Protein AF-A0AAJ0N4B8-F1 (afdb_monomer_lite)

Structure (mmCIF, N/CA/C/O backbone):
data_AF-A0AAJ0N4B8-F1
#
_entry.id   AF-A0AAJ0N4B8-F1
#
loop_
_atom_site.group_PDB
_atom_site.id
_atom_site.type_symbol
_atom_site.label_atom_id
_atom_site.label_alt_id
_atom_site.label_comp_id
_atom_site.label_asym_id
_atom_site.label_entity_id
_atom_site.label_seq_id
_atom_site.pdbx_PDB_ins_code
_atom_site.Cartn_x
_atom_site.Cartn_y
_atom_site.Cartn_z
_atom_site.occupancy
_atom_site.B_iso_or_equiv
_atom_site.auth_seq_id
_atom_site.auth_comp_id
_atom_site.auth_asym_id
_atom_site.auth_atom_id
_atom_site.pdbx_PDB_model_num
ATOM 1 N N . LEU A 1 1 ? -33.806 -3.139 33.073 1.00 56.41 1 LEU A N 1
ATOM 2 C CA . LEU A 1 1 ? -33.496 -3.008 31.633 1.00 56.41 1 LEU A CA 1
ATOM 3 C C . LEU A 1 1 ? -32.362 -3.975 31.326 1.00 56.41 1 LEU A C 1
ATOM 5 O O . LEU A 1 1 ? -31.344 -3.885 31.997 1.00 56.41 1 LEU A O 1
ATOM 9 N N . VAL A 1 2 ? -32.537 -4.901 30.385 1.00 60.00 2 VAL A N 1
ATOM 10 C CA . VAL A 1 2 ? -31.419 -5.694 29.848 1.00 60.00 2 VAL A CA 1
ATOM 11 C C . VAL A 1 2 ? -30.807 -4.872 28.721 1.00 60.00 2 VAL A C 1
ATOM 13 O O . VAL A 1 2 ? -31.532 -4.406 27.845 1.00 60.00 2 VAL A O 1
ATOM 16 N N . THR A 1 3 ? -29.503 -4.634 28.775 1.00 76.81 3 THR A N 1
ATOM 17 C CA . THR A 1 3 ? -28.755 -3.928 27.729 1.00 76.81 3 THR A CA 1
ATOM 18 C C . THR A 1 3 ? -27.715 -4.882 27.147 1.00 76.81 3 THR A C 1
ATOM 20 O O . THR A 1 3 ? -27.253 -5.792 27.829 1.00 76.81 3 THR A O 1
ATOM 23 N N . ILE A 1 4 ? -27.391 -4.695 25.868 1.00 81.94 4 ILE A N 1
ATOM 24 C CA . ILE A 1 4 ? -26.406 -5.497 25.124 1.00 81.94 4 ILE A CA 1
ATOM 25 C C . ILE A 1 4 ? -24.953 -5.100 25.425 1.00 81.94 4 ILE A C 1
ATOM 27 O O . ILE A 1 4 ? -24.029 -5.738 24.930 1.00 81.94 4 ILE A O 1
ATOM 31 N N . LEU A 1 5 ? -24.741 -4.027 26.194 1.00 82.00 5 LEU A N 1
ATOM 32 C CA . LEU A 1 5 ? -23.417 -3.478 26.479 1.00 82.00 5 LEU A CA 1
ATOM 33 C C . LEU A 1 5 ? -22.875 -4.021 27.811 1.00 82.00 5 LEU A C 1
ATOM 35 O O . LEU A 1 5 ? -23.649 -4.192 28.758 1.00 82.00 5 LEU A O 1
ATOM 39 N N . PRO A 1 6 ? -21.558 -4.271 27.914 1.00 80.94 6 PRO A N 1
ATOM 40 C CA . PRO A 1 6 ? -20.952 -4.818 29.123 1.00 80.94 6 PRO A CA 1
ATOM 41 C C . PRO A 1 6 ? -21.057 -3.834 30.297 1.00 80.94 6 PRO A C 1
ATOM 43 O O . PRO A 1 6 ? -20.863 -2.629 30.128 1.00 80.94 6 PRO A O 1
ATOM 46 N N . HIS A 1 7 ? -21.365 -4.370 31.482 1.00 79.19 7 HIS A N 1
ATOM 47 C CA . HIS A 1 7 ? -21.446 -3.640 32.760 1.00 79.19 7 HIS A CA 1
ATOM 48 C C . HIS A 1 7 ? -20.503 -4.222 33.830 1.00 79.19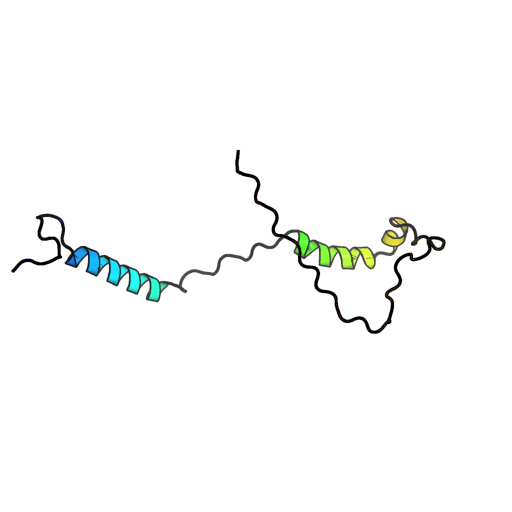 7 HIS A C 1
ATOM 50 O O . HIS A 1 7 ? -20.580 -3.844 34.998 1.00 79.19 7 HIS A O 1
ATOM 56 N N . GLU A 1 8 ? -19.639 -5.169 33.456 1.00 83.31 8 GLU A N 1
ATOM 57 C CA . GLU A 1 8 ? -18.676 -5.788 34.365 1.00 83.31 8 GLU A CA 1
ATOM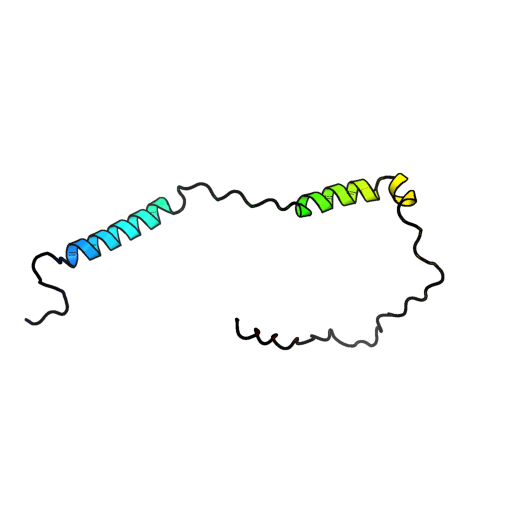 58 C C . GLU A 1 8 ? -17.675 -4.745 34.880 1.00 83.31 8 GLU A C 1
ATOM 60 O O . GLU A 1 8 ? -17.150 -3.925 34.120 1.00 83.31 8 GLU A O 1
ATOM 65 N N . ALA A 1 9 ? -17.398 -4.770 36.185 1.00 77.62 9 ALA A N 1
ATOM 66 C CA . ALA A 1 9 ? -16.424 -3.872 36.788 1.00 77.62 9 ALA A CA 1
ATOM 67 C C . ALA A 1 9 ? -15.042 -4.095 36.146 1.00 77.62 9 ALA A C 1
ATOM 69 O O . ALA A 1 9 ? -14.491 -5.190 36.210 1.00 77.62 9 ALA A O 1
ATOM 70 N N . GLY A 1 10 ? -14.495 -3.050 35.519 1.00 79.88 10 GLY A N 1
ATOM 71 C CA . GLY A 1 10 ? -13.215 -3.094 34.800 1.00 79.88 10 GLY A CA 1
ATOM 72 C C . GLY A 1 10 ? -13.331 -3.049 33.272 1.00 79.88 10 GLY A C 1
ATOM 73 O O . GLY A 1 10 ? -12.358 -2.682 32.617 1.00 79.88 10 GLY A O 1
ATOM 74 N N . VAL A 1 11 ? -14.510 -3.314 32.693 1.00 79.69 11 VAL A N 1
ATOM 75 C CA . VAL A 1 11 ? -14.748 -3.221 31.241 1.00 79.69 11 VAL A CA 1
ATOM 76 C C . VAL A 1 11 ? -15.758 -2.112 30.954 1.00 79.69 11 VAL A C 1
ATOM 78 O O . VAL A 1 11 ? -16.966 -2.293 31.070 1.00 79.69 11 VAL A O 1
ATOM 81 N N . SER A 1 12 ? -15.260 -0.940 30.550 1.00 88.38 12 SER A N 1
ATOM 82 C CA . SER A 1 12 ? -16.104 0.170 30.093 1.00 88.38 12 SER A CA 1
ATOM 83 C C . SER A 1 12 ? -16.125 0.234 28.569 1.00 88.38 12 SER A C 1
ATOM 85 O O . SER A 1 12 ? -15.119 0.540 27.924 1.00 88.38 12 SER A O 1
ATOM 87 N N . TRP A 1 13 ? -17.291 -0.020 27.975 1.00 90.06 13 TRP A N 1
ATOM 88 C CA . TRP A 1 13 ? -17.485 0.135 26.531 1.00 90.06 13 TRP A CA 1
ATOM 89 C C . TRP A 1 13 ? -17.311 1.594 26.082 1.00 90.06 13 TRP A C 1
ATOM 91 O O . TRP A 1 13 ? -1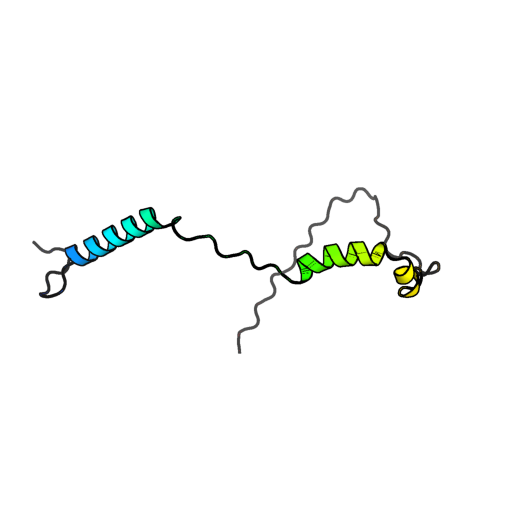6.889 1.843 24.955 1.00 90.06 13 TRP A O 1
ATOM 101 N N . GLN A 1 14 ? -17.597 2.561 26.963 1.00 91.94 14 GLN A N 1
ATOM 102 C CA . GLN A 1 14 ? -17.484 3.990 26.664 1.00 91.94 14 GLN A CA 1
ATOM 103 C C . GLN A 1 14 ? -16.026 4.395 26.460 1.00 91.94 14 GLN A C 1
ATOM 105 O O . GLN A 1 14 ? -15.724 5.123 25.517 1.00 91.94 14 GLN A O 1
ATOM 110 N N . SER A 1 15 ? -15.116 3.905 27.310 1.00 92.25 15 SER A N 1
ATOM 111 C CA . SER A 1 15 ? -13.688 4.197 27.162 1.00 92.25 15 SER A CA 1
ATOM 112 C C . SER A 1 15 ? -13.093 3.512 25.932 1.00 92.25 15 SER A C 1
ATOM 114 O O . SER A 1 15 ? -12.307 4.133 25.221 1.00 92.25 15 SER A O 1
ATOM 116 N N . HIS A 1 16 ? -13.516 2.282 25.621 1.00 92.44 16 HIS A N 1
ATOM 117 C CA . HIS A 1 16 ? -13.084 1.575 24.411 1.00 92.44 16 HIS A CA 1
ATOM 118 C C . HIS A 1 16 ? -13.565 2.276 23.138 1.00 92.44 16 HIS A C 1
ATOM 120 O O . HIS A 1 16 ? -12.762 2.548 22.246 1.00 92.44 16 HIS A O 1
ATOM 126 N N . LEU A 1 17 ? -14.855 2.622 23.063 1.00 94.62 17 LEU A N 1
ATOM 127 C CA . LEU A 1 17 ? -15.406 3.354 21.923 1.00 94.62 17 LEU A CA 1
ATOM 128 C C . LEU A 1 17 ? -14.765 4.739 21.797 1.00 94.62 17 LEU A C 1
ATOM 130 O O . LEU A 1 17 ? -14.402 5.144 20.697 1.00 94.62 17 LEU A O 1
ATOM 134 N N . GLY A 1 18 ? -14.581 5.447 22.913 1.00 97.19 18 GLY A N 1
ATOM 135 C CA . GLY A 1 18 ? -13.898 6.738 22.940 1.00 97.19 18 GLY A CA 1
ATOM 136 C C . GLY A 1 18 ? -12.469 6.644 22.406 1.00 97.19 18 GLY A C 1
ATOM 137 O O . GLY A 1 18 ? -12.078 7.451 21.565 1.00 97.19 18 GLY A O 1
ATOM 138 N N . GLY A 1 19 ? -11.719 5.619 22.818 1.00 97.81 19 GLY A N 1
ATOM 139 C CA . GLY A 1 19 ? -10.387 5.329 22.288 1.00 97.81 19 GLY A CA 1
ATOM 140 C C . GLY A 1 19 ? -10.401 5.031 20.788 1.00 97.81 19 GLY A C 1
ATOM 141 O O . GLY A 1 19 ? -9.585 5.580 20.050 1.00 97.81 19 GLY A O 1
ATOM 142 N N . ALA A 1 20 ? -11.363 4.235 20.314 1.00 97.94 20 ALA A N 1
ATOM 143 C CA . ALA A 1 20 ? -11.515 3.931 18.892 1.00 97.94 20 ALA A CA 1
ATOM 144 C C . ALA A 1 20 ? -11.826 5.187 18.057 1.00 97.94 20 ALA A C 1
ATOM 146 O O . ALA A 1 20 ? -11.211 5.403 17.013 1.00 97.94 20 ALA A O 1
ATOM 147 N N . VAL A 1 21 ? -12.730 6.050 18.531 1.00 98.69 21 VAL A N 1
ATOM 148 C CA . VAL A 1 21 ? -13.071 7.319 17.866 1.00 98.69 21 VAL A CA 1
ATOM 149 C C . VAL A 1 21 ? -11.880 8.274 17.864 1.00 98.69 21 VAL A C 1
ATOM 151 O O . VAL A 1 21 ? -11.565 8.851 16.825 1.00 98.69 21 VAL A O 1
ATOM 154 N N . ALA A 1 22 ? -11.178 8.416 18.990 1.00 98.56 22 ALA A N 1
ATOM 155 C CA . ALA A 1 22 ? -9.978 9.243 19.070 1.00 98.56 22 ALA A CA 1
ATOM 156 C C . ALA A 1 22 ? -8.878 8.742 18.117 1.00 98.56 22 ALA A C 1
ATOM 158 O O . ALA A 1 22 ? -8.269 9.545 17.412 1.00 98.56 22 ALA A O 1
ATOM 159 N N . GLY A 1 23 ? -8.674 7.423 18.035 1.00 98.44 23 GLY A N 1
ATOM 160 C CA . GLY A 1 23 ? -7.749 6.796 17.090 1.00 98.44 23 GLY A CA 1
ATOM 161 C C . GLY A 1 23 ? -8.132 7.049 15.631 1.00 98.44 23 GLY A C 1
ATOM 162 O O . GLY A 1 23 ? -7.274 7.406 14.826 1.00 98.44 23 GLY A O 1
ATOM 163 N N . LEU A 1 24 ? -9.422 6.952 15.292 1.00 98.69 24 LEU A N 1
ATOM 164 C CA . LEU A 1 24 ? -9.920 7.270 13.951 1.00 98.69 24 LEU A CA 1
ATOM 165 C C . LEU A 1 24 ? -9.689 8.745 13.596 1.00 98.69 24 LEU A C 1
ATOM 167 O O . LEU A 1 24 ? -9.220 9.048 12.499 1.00 98.69 24 LEU A O 1
ATOM 171 N N . ILE A 1 25 ? -9.978 9.664 14.522 1.00 98.69 25 ILE A N 1
ATOM 172 C CA . ILE A 1 25 ? -9.720 11.098 14.336 1.00 98.69 25 ILE A CA 1
ATOM 173 C C . ILE A 1 25 ? -8.224 11.338 14.122 1.00 98.69 25 ILE A C 1
ATOM 175 O O . ILE A 1 25 ? -7.849 12.020 13.170 1.00 98.69 25 ILE A O 1
ATOM 179 N N . ALA A 1 26 ? -7.363 10.750 14.955 1.00 97.94 26 ALA A N 1
ATOM 180 C CA . ALA A 1 26 ? -5.917 10.863 14.808 1.00 97.94 26 ALA A CA 1
ATOM 181 C C . ALA A 1 26 ? -5.445 10.339 13.442 1.00 97.94 26 ALA A C 1
ATOM 183 O O . ALA A 1 26 ? -4.698 11.033 12.756 1.00 97.94 26 ALA A O 1
ATOM 184 N N . ALA A 1 27 ? -5.940 9.181 12.997 1.00 96.50 27 ALA A N 1
ATOM 185 C CA . ALA A 1 27 ? -5.625 8.633 11.680 1.00 96.50 27 ALA A CA 1
ATOM 186 C C . ALA A 1 27 ? -6.025 9.596 10.549 1.00 96.50 27 ALA A C 1
ATOM 188 O O . ALA A 1 27 ? -5.229 9.858 9.651 1.00 96.50 27 ALA A O 1
ATOM 189 N N . LEU A 1 28 ? -7.220 10.190 10.604 1.00 97.56 28 LEU A N 1
ATOM 190 C CA . LEU A 1 28 ? -7.679 11.148 9.591 1.00 97.56 28 LEU A CA 1
ATOM 191 C C . LEU A 1 28 ? -6.894 12.466 9.605 1.00 97.56 28 LEU A C 1
ATOM 193 O O . LEU A 1 28 ? -6.654 13.038 8.540 1.00 97.56 28 LEU A O 1
ATOM 197 N N . LEU A 1 29 ? -6.482 12.944 10.780 1.00 97.25 29 LEU A N 1
ATOM 198 C CA . LEU A 1 29 ? -5.677 14.160 10.918 1.00 97.25 29 LEU A CA 1
ATOM 199 C C . LEU A 1 29 ? -4.215 13.950 10.499 1.00 97.25 29 LEU A C 1
ATOM 201 O O . LEU A 1 29 ? -3.576 14.890 10.026 1.00 97.25 29 LEU A O 1
ATOM 205 N N . LEU A 1 30 ? -3.680 12.739 10.673 1.00 95.56 30 LEU A N 1
ATOM 206 C CA . LEU A 1 30 ? -2.258 12.437 10.484 1.00 95.56 30 LEU A CA 1
ATOM 207 C C . LEU A 1 30 ? -1.943 11.629 9.214 1.00 95.56 30 LEU A C 1
ATOM 209 O O . LEU A 1 30 ? -0.775 11.525 8.863 1.00 95.56 30 LEU A O 1
ATOM 213 N N . ARG A 1 31 ? -2.937 11.131 8.464 1.00 92.75 31 ARG A N 1
ATOM 214 C CA . ARG A 1 31 ? -2.745 10.252 7.281 1.00 92.75 31 ARG A CA 1
ATOM 215 C C . ARG A 1 31 ? -1.808 10.758 6.172 1.00 92.75 31 ARG A C 1
ATOM 217 O O . ARG A 1 31 ? -1.435 9.975 5.311 1.00 92.75 31 ARG A O 1
ATOM 224 N N . LEU A 1 32 ? -1.487 12.051 6.135 1.00 91.31 32 LEU A N 1
ATOM 225 C CA . LEU A 1 32 ? -0.608 12.669 5.127 1.00 91.31 32 LEU A CA 1
ATOM 226 C C . LEU A 1 32 ? 0.564 13.433 5.760 1.00 91.31 32 LEU A C 1
ATOM 228 O O . LEU A 1 32 ? 1.206 14.243 5.095 1.00 91.31 32 LEU A O 1
ATOM 232 N N . ARG A 1 33 ? 0.797 13.248 7.064 1.00 93.12 33 ARG A N 1
ATOM 233 C CA . ARG A 1 33 ? 1.896 13.906 7.784 1.00 93.12 33 ARG A CA 1
ATOM 234 C C . ARG A 1 33 ? 3.233 13.215 7.550 1.00 93.12 33 ARG A C 1
ATOM 236 O O . ARG A 1 33 ? 4.254 13.893 7.604 1.00 93.12 33 ARG A O 1
ATOM 243 N N . ASP A 1 34 ? 3.211 11.921 7.248 1.00 88.12 34 ASP A N 1
ATOM 244 C CA . ASP A 1 34 ? 4.423 11.170 6.950 1.00 88.12 34 ASP A CA 1
ATOM 245 C C . ASP A 1 34 ? 4.840 11.355 5.483 1.00 88.12 34 ASP A C 1
ATOM 247 O O . ASP A 1 34 ? 3.985 11.356 4.587 1.00 88.12 34 ASP A O 1
ATOM 251 N N . PRO A 1 35 ? 6.149 11.511 5.206 1.00 87.94 35 PRO A N 1
ATOM 252 C CA . PRO A 1 35 ? 6.651 11.512 3.842 1.00 87.94 35 PRO A CA 1
ATOM 253 C C . PRO A 1 35 ? 6.356 10.167 3.173 1.00 87.94 35 PRO A C 1
ATOM 255 O O . PRO A 1 35 ? 6.430 9.105 3.795 1.00 87.94 35 PRO A O 1
ATOM 258 N N . GLN A 1 36 ? 6.034 10.218 1.880 1.00 86.19 36 GLN A N 1
ATOM 259 C CA . GLN A 1 36 ? 5.860 9.012 1.076 1.00 86.19 36 GLN A CA 1
ATOM 260 C C . GLN A 1 36 ? 7.127 8.157 1.142 1.00 86.19 36 GLN A C 1
ATOM 262 O O . GLN A 1 36 ? 8.242 8.683 1.119 1.00 86.19 36 GLN A O 1
ATOM 267 N N . GLN A 1 37 ? 6.946 6.837 1.213 1.00 86.25 37 GLN A N 1
ATOM 268 C CA . GLN A 1 37 ? 8.062 5.905 1.077 1.00 86.25 37 GLN A CA 1
ATOM 269 C C . GLN A 1 37 ? 8.784 6.192 -0.245 1.00 86.25 37 GLN A C 1
ATOM 271 O O . GLN A 1 37 ? 8.137 6.451 -1.266 1.00 86.25 37 GLN A O 1
ATOM 276 N N . ALA A 1 38 ? 10.118 6.166 -0.226 1.00 87.19 38 ALA A N 1
ATOM 277 C CA . ALA A 1 38 ? 10.892 6.282 -1.453 1.00 87.19 38 ALA A CA 1
ATOM 278 C C . ALA A 1 38 ? 10.460 5.162 -2.408 1.00 87.19 38 ALA A C 1
ATOM 280 O O . ALA A 1 38 ? 10.343 4.004 -2.000 1.00 87.19 38 ALA A O 1
ATOM 281 N N . LYS A 1 39 ? 10.190 5.510 -3.669 1.00 85.31 39 LYS A N 1
ATOM 282 C CA . LYS A 1 39 ? 9.903 4.495 -4.682 1.00 85.31 39 LYS A CA 1
ATOM 283 C C . LYS A 1 39 ? 11.143 3.605 -4.817 1.00 85.31 39 LYS A C 1
ATOM 285 O O . LYS A 1 39 ? 12.234 4.159 -4.972 1.00 85.31 39 LYS A O 1
ATOM 290 N N . PRO A 1 40 ? 11.008 2.270 -4.738 1.00 85.50 40 PRO A N 1
ATOM 291 C CA . PRO A 1 40 ? 12.130 1.392 -5.020 1.00 85.50 40 PRO A CA 1
ATOM 292 C C . PRO A 1 40 ? 12.536 1.614 -6.477 1.00 85.50 40 PRO A C 1
ATOM 294 O O . PRO A 1 40 ? 11.724 1.406 -7.374 1.00 85.50 40 PRO A O 1
ATOM 297 N N . ARG A 1 41 ? 13.764 2.091 -6.692 1.00 85.12 41 ARG A N 1
ATOM 298 C CA . ARG A 1 41 ? 14.382 2.128 -8.016 1.00 85.12 41 ARG A CA 1
ATOM 299 C C . ARG A 1 41 ? 14.965 0.749 -8.269 1.00 85.12 41 ARG A C 1
ATOM 301 O O . ARG A 1 41 ? 15.760 0.256 -7.466 1.00 85.12 41 ARG A O 1
ATOM 308 N N . TYR A 1 42 ? 14.495 0.106 -9.323 1.00 84.19 42 TYR A N 1
ATOM 309 C CA . TYR A 1 42 ? 14.939 -1.227 -9.680 1.00 84.19 42 TYR A CA 1
ATOM 310 C C . TYR A 1 42 ? 16.133 -1.152 -10.623 1.00 84.19 42 TYR A C 1
ATOM 312 O O . TYR A 1 42 ? 16.200 -0.249 -11.444 1.00 84.19 42 TYR A O 1
ATOM 320 N N . SER A 1 43 ? 17.046 -2.119 -10.536 1.00 81.25 43 SER A N 1
ATOM 321 C CA . SER A 1 43 ? 18.266 -2.136 -11.354 1.00 81.25 43 SER A CA 1
ATOM 322 C C . SER A 1 43 ? 17.998 -2.129 -12.861 1.00 81.25 43 SER A C 1
ATOM 324 O O . SER A 1 43 ? 18.827 -1.646 -13.613 1.00 81.25 43 SER A O 1
ATOM 326 N N . TRP A 1 44 ? 16.839 -2.624 -13.298 1.00 79.75 44 TRP A N 1
ATOM 327 C CA . TRP A 1 44 ? 16.447 -2.637 -14.709 1.00 79.75 44 TRP A CA 1
ATOM 328 C C . TRP A 1 44 ? 15.928 -1.290 -15.230 1.00 79.75 44 TRP A C 1
ATOM 330 O O . TRP A 1 44 ? 15.836 -1.113 -16.435 1.00 79.75 44 TRP A O 1
ATOM 340 N N . GLU A 1 45 ? 15.573 -0.333 -14.361 1.00 78.56 45 GLU A N 1
ATOM 341 C CA . GLU A 1 45 ? 15.281 1.041 -14.813 1.00 78.56 45 GLU A CA 1
ATOM 342 C C . GLU A 1 45 ? 16.553 1.759 -15.291 1.00 78.56 45 GLU A C 1
ATOM 344 O O . GLU A 1 45 ? 16.466 2.763 -15.992 1.00 78.56 45 GLU A O 1
ATOM 349 N N . ASP A 1 46 ? 17.722 1.233 -14.922 1.00 77.44 46 ASP A N 1
ATOM 350 C CA . ASP A 1 46 ? 19.038 1.758 -15.279 1.00 77.44 46 ASP A CA 1
ATOM 351 C C . ASP A 1 46 ? 19.535 1.086 -16.580 1.00 77.44 46 ASP A C 1
ATOM 353 O O . ASP A 1 46 ? 20.231 1.711 -17.376 1.00 77.44 46 ASP A O 1
ATOM 357 N N . GLU A 1 47 ? 19.080 -0.147 -16.858 1.00 75.00 47 GLU A N 1
ATOM 358 C CA . GLU A 1 47 ? 19.418 -0.913 -18.069 1.00 75.00 47 GLU A CA 1
ATOM 359 C C . GLU A 1 47 ? 18.952 -0.226 -19.367 1.00 75.00 47 GLU A C 1
ATOM 361 O O . GLU A 1 47 ? 19.647 -0.320 -20.372 1.00 75.00 47 GLU A O 1
ATOM 366 N N . ASP A 1 48 ? 17.821 0.493 -19.377 1.00 70.75 48 ASP A N 1
ATOM 367 C CA . ASP A 1 48 ? 17.335 1.203 -20.578 1.00 70.75 48 ASP A CA 1
ATOM 368 C C . ASP A 1 48 ? 18.262 2.370 -20.984 1.00 70.75 48 ASP A C 1
ATOM 370 O O . ASP A 1 48 ? 18.467 2.635 -22.175 1.00 70.75 48 ASP A O 1
ATOM 374 N N . GLU A 1 49 ? 18.835 3.074 -20.000 1.00 68.56 49 GLU A N 1
ATOM 375 C CA . GLU A 1 49 ? 19.812 4.151 -20.221 1.00 68.56 49 GLU A CA 1
ATOM 376 C C . GLU A 1 49 ? 21.158 3.578 -20.694 1.00 68.56 49 GLU A C 1
ATOM 378 O O . GLU A 1 49 ? 21.761 4.111 -21.634 1.00 68.56 49 GLU A O 1
ATOM 383 N N . ASP A 1 50 ? 21.580 2.451 -20.115 1.00 70.56 50 ASP A N 1
ATOM 384 C CA . ASP A 1 50 ? 22.797 1.731 -20.499 1.00 70.56 50 ASP A CA 1
ATOM 385 C C . ASP A 1 50 ? 22.676 1.104 -21.901 1.00 70.56 50 ASP A C 1
ATOM 387 O O . ASP A 1 50 ? 23.587 1.237 -22.720 1.00 70.56 50 ASP A O 1
ATOM 391 N N . ALA A 1 51 ? 21.524 0.525 -22.248 1.00 69.81 51 ALA A N 1
ATOM 392 C CA . ALA A 1 51 ? 21.263 -0.066 -23.562 1.00 69.81 51 ALA A CA 1
ATOM 393 C C . ALA A 1 51 ? 21.288 0.982 -24.686 1.00 69.81 51 ALA A C 1
ATOM 395 O O . ALA A 1 51 ? 21.805 0.729 -25.777 1.00 69.81 51 ALA A O 1
ATOM 396 N N . ALA A 1 52 ? 20.769 2.190 -24.438 1.00 71.12 52 ALA A N 1
ATOM 397 C CA . ALA A 1 52 ? 20.849 3.288 -25.401 1.00 71.12 52 ALA A CA 1
ATOM 398 C C . ALA A 1 52 ? 22.303 3.725 -25.655 1.00 71.12 52 ALA A C 1
ATOM 400 O O . ALA A 1 52 ? 22.672 4.047 -26.791 1.00 71.12 52 ALA A O 1
ATOM 401 N N . TRP A 1 53 ? 23.138 3.712 -24.612 1.00 69.88 53 TRP A N 1
ATOM 402 C CA . TRP A 1 53 ? 24.566 3.999 -24.715 1.00 69.88 53 TRP A CA 1
ATOM 403 C C . TRP A 1 53 ? 25.316 2.884 -25.458 1.00 69.88 53 TRP A C 1
ATOM 405 O O . TRP A 1 53 ? 26.080 3.181 -26.381 1.00 69.88 53 TRP A O 1
ATOM 415 N N . GLU A 1 54 ? 25.033 1.619 -25.145 1.00 70.12 54 GLU A N 1
ATOM 416 C CA . GLU A 1 54 ? 25.614 0.439 -25.797 1.00 70.12 54 GLU A CA 1
ATOM 417 C C . GLU A 1 54 ? 25.282 0.372 -27.293 1.00 70.12 54 GLU A C 1
ATOM 419 O O . GLU A 1 54 ? 26.194 0.229 -28.106 1.00 70.12 54 GLU A O 1
ATOM 424 N N . VAL A 1 55 ? 24.023 0.587 -27.694 1.00 70.62 55 VAL A N 1
ATOM 425 C CA . VAL A 1 55 ? 23.621 0.601 -29.117 1.00 70.62 55 VAL A CA 1
ATOM 426 C C . VAL A 1 55 ? 24.304 1.730 -29.898 1.00 70.62 55 VAL A C 1
ATOM 428 O O . VAL A 1 55 ? 24.591 1.581 -31.088 1.00 70.62 55 VAL A O 1
ATOM 431 N N . SER A 1 56 ? 24.583 2.866 -29.250 1.00 70.50 56 SER A N 1
ATOM 432 C CA . SER A 1 56 ? 25.288 3.992 -29.878 1.00 70.50 56 SER A CA 1
ATOM 433 C C . SER A 1 56 ? 26.798 3.760 -30.031 1.00 70.50 56 SER A C 1
ATOM 435 O O . SER A 1 56 ? 27.450 4.439 -30.832 1.00 70.50 56 SER A O 1
ATOM 437 N N . ASN A 1 57 ? 27.363 2.803 -29.290 1.00 76.31 57 ASN A N 1
ATOM 438 C CA . ASN A 1 57 ? 28.787 2.515 -29.298 1.00 76.31 57 ASN A CA 1
ATOM 439 C C . ASN A 1 57 ? 29.172 1.712 -30.552 1.00 76.31 57 ASN A C 1
ATOM 441 O O . ASN A 1 57 ? 28.706 0.597 -30.774 1.00 76.31 57 ASN A O 1
ATOM 445 N N . ALA A 1 58 ? 30.083 2.250 -31.366 1.00 70.75 58 ALA A N 1
ATOM 446 C CA . ALA A 1 58 ? 30.548 1.595 -32.590 1.00 70.75 58 ALA A CA 1
ATOM 447 C C . ALA A 1 58 ? 31.246 0.243 -32.329 1.00 70.75 58 ALA A C 1
ATOM 449 O O . ALA A 1 58 ? 31.267 -0.612 -33.216 1.00 70.75 58 ALA A O 1
ATOM 450 N N . GLU A 1 59 ? 31.784 0.027 -31.124 1.00 74.06 59 GLU A N 1
ATOM 451 C CA . GLU A 1 59 ? 32.364 -1.261 -30.721 1.00 74.06 59 GLU A CA 1
ATOM 452 C C . GLU A 1 59 ? 31.303 -2.336 -30.446 1.00 74.06 59 GLU A C 1
ATOM 454 O O . GLU A 1 59 ? 31.597 -3.522 -30.576 1.00 74.06 59 GLU A O 1
ATOM 459 N N . HIS A 1 60 ? 30.052 -1.962 -30.155 1.00 71.12 60 HIS A N 1
ATOM 460 C CA . HIS A 1 60 ? 28.963 -2.918 -29.926 1.00 71.12 60 HIS A CA 1
ATOM 461 C C . HIS A 1 60 ? 28.684 -3.774 -31.171 1.00 71.12 60 HIS A C 1
ATOM 463 O O . HIS A 1 60 ? 28.457 -4.978 -31.080 1.00 71.12 60 HIS A O 1
ATOM 469 N N . ALA A 1 61 ? 28.836 -3.187 -32.363 1.00 70.56 61 ALA A N 1
ATOM 470 C CA . ALA 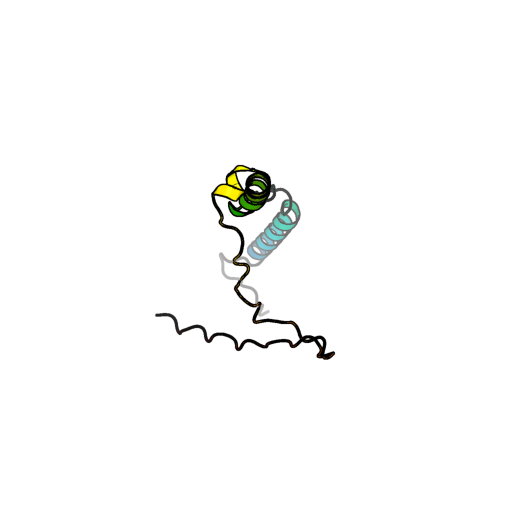A 1 61 ? 28.756 -3.912 -33.631 1.00 70.56 61 ALA A CA 1
ATOM 471 C C . ALA A 1 61 ? 29.889 -4.944 -33.831 1.00 70.56 61 ALA A C 1
ATOM 473 O O . ALA A 1 61 ? 29.807 -5.764 -34.744 1.00 70.56 61 ALA A O 1
ATOM 474 N N . MET A 1 62 ? 30.952 -4.911 -33.014 1.00 76.56 62 MET A N 1
ATOM 475 C CA . MET A 1 62 ? 31.975 -5.965 -32.975 1.00 76.56 62 MET A CA 1
ATOM 476 C C . MET A 1 62 ? 31.622 -7.105 -32.009 1.00 76.56 62 MET A C 1
ATOM 478 O O . MET A 1 62 ? 32.167 -8.198 -32.157 1.00 76.56 62 MET A O 1
ATOM 482 N N . LEU A 1 63 ? 30.742 -6.863 -31.030 1.00 80.06 63 LEU A N 1
ATOM 483 C CA . LEU A 1 63 ? 30.322 -7.849 -30.027 1.00 80.06 63 LEU A CA 1
ATOM 484 C C . LEU A 1 63 ? 29.180 -8.734 -30.537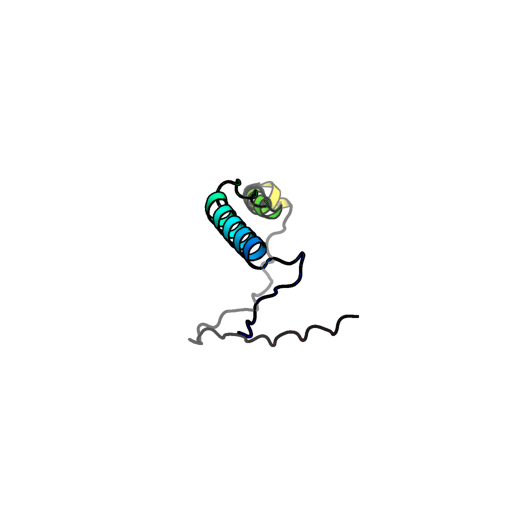 1.00 80.06 63 LEU A C 1
ATOM 486 O O . LEU A 1 63 ? 29.116 -9.912 -30.183 1.00 80.06 63 LEU A O 1
ATOM 490 N N . GLU A 1 64 ? 28.326 -8.199 -31.414 1.00 74.75 64 GLU A N 1
ATOM 491 C CA . GLU A 1 64 ? 27.236 -8.944 -32.041 1.00 74.75 64 GLU A CA 1
ATOM 492 C C . GLU A 1 64 ? 27.459 -9.145 -33.548 1.00 74.75 64 GLU A C 1
ATOM 494 O O . GLU A 1 64 ? 27.643 -8.181 -34.296 1.00 74.75 64 GLU A O 1
ATOM 499 N N . PRO A 1 65 ? 27.415 -10.395 -34.046 1.00 77.44 65 PRO A N 1
ATOM 500 C CA . PRO A 1 65 ? 27.453 -10.642 -35.477 1.00 77.44 65 PRO A CA 1
ATOM 501 C C . PRO A 1 65 ? 26.171 -10.123 -36.152 1.00 77.44 65 PRO A C 1
ATOM 503 O O . PRO A 1 65 ? 25.092 -10.156 -35.555 1.00 77.44 65 PRO A O 1
ATOM 506 N N . PRO A 1 66 ? 26.242 -9.704 -37.430 1.00 75.75 66 PRO A N 1
ATOM 507 C CA . PRO A 1 66 ? 25.061 -9.255 -38.152 1.00 75.75 66 PRO A CA 1
ATOM 508 C C . PRO A 1 66 ? 24.016 -10.379 -38.247 1.00 75.75 66 PRO A C 1
ATOM 510 O O . PRO A 1 66 ? 24.386 -11.555 -38.366 1.00 75.75 66 PRO A O 1
ATOM 513 N N . PRO A 1 67 ? 22.713 -10.040 -38.266 1.00 78.12 67 PRO A N 1
ATOM 514 C CA . PRO A 1 67 ? 21.654 -11.033 -38.342 1.00 78.12 67 PRO A CA 1
ATOM 515 C C . PRO A 1 67 ? 21.818 -11.922 -39.587 1.00 78.12 67 PRO A C 1
ATOM 517 O O . PRO A 1 67 ? 22.230 -11.454 -40.659 1.00 78.12 67 PRO A O 1
ATOM 520 N N . PRO A 1 68 ? 21.506 -13.222 -39.478 1.00 82.81 68 PRO A N 1
ATOM 521 C CA . PRO A 1 68 ? 21.780 -14.179 -40.537 1.00 82.81 68 PRO A CA 1
ATOM 522 C C . PRO A 1 68 ? 20.883 -13.930 -41.758 1.00 82.81 68 PRO A C 1
ATOM 524 O O . PRO A 1 68 ? 19.684 -14.190 -41.743 1.00 82.81 68 PRO A O 1
ATOM 527 N N . ARG A 1 69 ? 21.487 -13.486 -42.868 1.00 83.75 69 ARG A N 1
ATOM 528 C CA . ARG A 1 69 ? 20.781 -13.136 -44.122 1.00 83.75 69 ARG A CA 1
ATOM 529 C C . ARG A 1 69 ? 20.105 -14.311 -44.838 1.00 83.75 69 ARG A C 1
ATOM 531 O O . ARG A 1 69 ? 19.299 -14.093 -45.732 1.00 83.75 69 ARG A O 1
ATOM 538 N N . GLN A 1 70 ? 20.479 -15.542 -44.498 1.00 89.69 70 GLN A N 1
ATOM 539 C CA . GLN A 1 70 ? 20.016 -16.759 -45.176 1.00 89.69 70 GLN A CA 1
ATOM 540 C C . GLN A 1 70 ? 18.899 -17.479 -44.413 1.00 89.69 70 GLN A C 1
ATOM 542 O O . GLN A 1 70 ? 18.429 -18.517 -44.871 1.00 89.69 70 GLN A O 1
ATOM 547 N N . VAL A 1 71 ? 18.486 -16.962 -43.252 1.00 85.56 71 VAL A N 1
ATOM 548 C CA . VAL A 1 71 ? 17.400 -17.558 -42.474 1.00 85.56 71 VAL A CA 1
ATOM 549 C C . VAL A 1 71 ? 16.082 -16.965 -42.969 1.00 85.56 71 VAL A C 1
ATOM 551 O O . VAL A 1 71 ? 15.857 -15.766 -42.796 1.00 85.56 71 VAL A O 1
ATOM 554 N N . PRO A 1 72 ? 15.205 -17.762 -43.605 1.00 83.50 72 PRO A N 1
ATOM 555 C CA . PRO A 1 72 ? 13.905 -17.267 -44.021 1.00 83.50 72 PRO A CA 1
ATOM 556 C C . PRO A 1 72 ? 13.057 -16.946 -42.787 1.00 83.50 72 PRO A C 1
ATOM 558 O O . PRO A 1 72 ? 12.979 -17.736 -41.845 1.00 83.50 72 PRO A O 1
ATOM 561 N N . VAL A 1 73 ? 12.388 -15.793 -42.804 1.00 82.81 73 VAL A N 1
ATOM 562 C CA . VAL A 1 73 ? 11.398 -15.437 -41.782 1.00 82.81 73 VAL A CA 1
ATOM 563 C C . VAL A 1 73 ? 10.202 -16.377 -41.940 1.00 82.81 73 VAL A C 1
ATOM 565 O O . VAL A 1 73 ? 9.420 -16.241 -42.880 1.00 82.81 73 VAL A O 1
ATOM 568 N N . LEU A 1 74 ? 10.083 -17.357 -41.040 1.00 86.38 74 LEU A N 1
ATOM 569 C CA . LEU A 1 74 ? 9.027 -18.376 -41.098 1.00 86.38 74 LEU A CA 1
ATOM 570 C C . LEU A 1 74 ? 7.646 -17.816 -40.743 1.00 86.38 74 LEU A C 1
ATOM 572 O O . LEU A 1 74 ? 6.630 -18.340 -41.191 1.00 86.38 74 LEU A O 1
ATOM 576 N N . TRP A 1 75 ? 7.605 -16.760 -39.932 1.00 84.56 75 TRP A N 1
ATOM 577 C CA . TRP A 1 75 ? 6.363 -16.127 -39.519 1.00 84.56 75 TRP A CA 1
ATOM 578 C C . TRP A 1 75 ? 6.094 -14.879 -40.357 1.00 84.56 75 TRP A C 1
ATOM 580 O O . TRP A 1 75 ? 6.765 -13.860 -40.216 1.00 84.56 75 TRP A O 1
ATOM 590 N N . GLN A 1 76 ? 5.091 -14.958 -41.222 1.00 83.62 76 GLN A N 1
ATOM 591 C CA . GLN A 1 76 ? 4.555 -13.813 -41.948 1.00 83.62 76 GLN A CA 1
ATOM 592 C C . GLN A 1 76 ? 3.121 -13.604 -41.484 1.00 83.62 76 GLN A C 1
ATOM 594 O O . GLN A 1 76 ? 2.288 -14.505 -41.632 1.00 83.62 76 GLN A O 1
ATOM 599 N N . ARG A 1 77 ? 2.833 -12.430 -40.910 1.00 80.19 77 ARG A N 1
ATOM 600 C CA . ARG A 1 77 ? 1.461 -12.050 -40.561 1.00 80.19 77 ARG A CA 1
ATOM 601 C C . ARG A 1 77 ? 0.620 -12.088 -41.839 1.00 80.19 77 ARG A C 1
ATOM 603 O O . ARG A 1 77 ? 0.908 -11.359 -42.781 1.00 80.19 77 ARG A O 1
ATOM 610 N N . GLN A 1 78 ? -0.399 -12.941 -41.861 1.00 79.94 78 GLN A N 1
ATOM 611 C CA . GLN A 1 78 ? -1.381 -12.956 -42.938 1.00 79.94 78 GLN A CA 1
ATOM 612 C C . GLN A 1 78 ? -2.313 -11.756 -42.735 1.00 79.94 78 GLN A C 1
ATOM 614 O O . GLN A 1 78 ? -2.914 -11.618 -41.674 1.00 79.94 78 GLN A O 1
ATOM 619 N N . GLU A 1 79 ? -2.406 -10.867 -43.723 1.00 75.38 79 GLU A N 1
ATOM 620 C CA . GLU A 1 79 ? -3.396 -9.779 -43.749 1.00 75.38 79 GLU A CA 1
ATOM 621 C C . GLU A 1 79 ? -4.726 -10.288 -44.326 1.00 75.38 79 GLU A C 1
ATOM 623 O O . GLU A 1 79 ? -5.327 -9.682 -45.206 1.00 75.38 79 GLU A O 1
ATOM 628 N N . ASP A 1 80 ? -5.188 -11.445 -43.856 1.00 75.06 80 ASP A N 1
ATOM 629 C CA . ASP A 1 80 ? -6.423 -12.095 -44.313 1.00 75.06 80 ASP A CA 1
ATOM 630 C C . ASP A 1 80 ? -7.697 -11.442 -43.744 1.00 75.06 80 ASP A C 1
ATOM 632 O O . ASP A 1 80 ? -8.799 -11.969 -43.890 1.00 75.06 80 ASP A O 1
ATOM 636 N N . GLY A 1 81 ? -7.554 -10.282 -43.097 1.00 69.31 81 GLY A N 1
ATOM 637 C CA . GLY A 1 81 ? -8.643 -9.580 -42.430 1.00 69.31 81 GLY A CA 1
ATOM 638 C C . GLY A 1 81 ? -9.152 -10.289 -41.174 1.00 69.31 81 GLY A C 1
ATOM 639 O O . GLY A 1 81 ? -10.208 -9.907 -40.672 1.00 69.31 81 GLY A O 1
ATOM 640 N N . SER A 1 82 ? -8.441 -11.302 -40.660 1.00 67.31 82 SER A N 1
ATOM 641 C CA . SER A 1 82 ? -8.799 -11.933 -39.391 1.00 67.31 82 SER A CA 1
ATOM 642 C C . SER A 1 82 ? -8.650 -10.942 -38.231 1.00 67.31 82 SER A C 1
ATOM 644 O O . SER A 1 82 ? -7.638 -10.255 -38.077 1.00 67.31 82 SER A O 1
ATOM 646 N N . GLU A 1 83 ? -9.705 -10.823 -37.423 1.00 71.44 83 GLU A N 1
ATOM 647 C CA . GLU A 1 83 ? -9.696 -9.982 -36.228 1.00 71.44 83 GLU A CA 1
ATOM 648 C C . GLU A 1 83 ? -8.712 -10.521 -35.177 1.00 71.44 83 GLU A C 1
ATOM 650 O O . GLU A 1 83 ? -8.352 -11.700 -35.166 1.00 71.44 83 GLU A O 1
ATOM 655 N N . ASN A 1 84 ? -8.274 -9.650 -34.262 1.00 76.75 84 ASN A N 1
ATOM 656 C CA . ASN A 1 84 ? -7.375 -10.025 -33.171 1.00 76.75 84 ASN A CA 1
ATOM 657 C C . ASN A 1 84 ? -7.940 -11.219 -32.376 1.00 76.75 84 ASN A C 1
ATOM 659 O O . ASN A 1 84 ? -8.985 -11.110 -31.736 1.00 76.75 84 ASN A O 1
ATOM 663 N N . VAL A 1 85 ? -7.222 -12.345 -32.368 1.00 77.88 85 VAL A N 1
ATOM 664 C CA . VAL A 1 85 ? -7.609 -13.536 -31.600 1.00 77.88 85 VAL A CA 1
ATOM 665 C C . VAL A 1 85 ? -7.173 -13.371 -30.145 1.00 77.88 85 VAL A C 1
ATOM 667 O O . VAL A 1 85 ? -5.980 -13.334 -29.840 1.00 77.88 85 VAL A O 1
ATOM 670 N N . VAL A 1 86 ? -8.137 -13.304 -29.226 1.00 81.88 86 VAL A N 1
ATOM 671 C CA . VAL A 1 86 ? -7.866 -13.338 -27.783 1.00 81.88 86 VAL A CA 1
ATOM 672 C C . VAL A 1 86 ? -7.638 -14.789 -27.357 1.00 81.88 86 VAL A C 1
ATOM 674 O O . VAL A 1 86 ? -8.560 -15.603 -27.358 1.00 81.88 86 VAL A O 1
ATOM 677 N N . LEU A 1 87 ? -6.402 -15.123 -26.980 1.00 84.12 87 LEU A N 1
ATOM 678 C CA . LEU A 1 87 ? -6.078 -16.426 -26.401 1.00 84.12 87 LEU A CA 1
ATOM 679 C C . LEU A 1 87 ? -6.434 -16.432 -24.911 1.00 84.12 87 LEU A C 1
ATOM 681 O O . LEU A 1 87 ? -5.812 -15.742 -24.104 1.00 84.12 87 LEU A O 1
ATOM 685 N N . HIS A 1 88 ? -7.426 -17.237 -24.537 1.00 85.00 88 HIS A N 1
ATOM 686 C CA . HIS A 1 88 ? -7.730 -17.501 -23.136 1.00 85.00 88 HIS A CA 1
ATOM 687 C C . HIS A 1 88 ? -6.780 -18.569 -22.596 1.00 85.00 88 HIS A C 1
ATOM 689 O O . HIS A 1 88 ? -6.837 -19.731 -22.995 1.00 85.00 88 HIS A O 1
ATOM 695 N N . PHE A 1 89 ? -5.917 -18.184 -21.660 1.00 85.06 89 PHE A N 1
ATOM 696 C CA . PHE A 1 89 ? -5.120 -19.144 -20.908 1.00 85.06 89 PHE A CA 1
ATOM 697 C C . PHE A 1 89 ? -5.950 -19.694 -19.749 1.00 85.06 89 PHE A C 1
ATOM 699 O O . PHE A 1 89 ? -6.511 -18.926 -18.964 1.00 85.06 89 PHE A O 1
ATOM 706 N N . SER A 1 90 ? -6.019 -21.022 -19.627 1.00 83.31 90 SER A N 1
ATOM 707 C CA . SER A 1 90 ? -6.616 -21.642 -18.443 1.00 83.31 90 SER A CA 1
ATOM 708 C C . SER A 1 90 ? -5.821 -21.219 -17.203 1.00 83.31 90 SER A C 1
ATOM 710 O O . SER A 1 90 ? -4.584 -21.256 -17.247 1.00 83.31 90 SER A O 1
ATOM 712 N N . PRO A 1 91 ? -6.478 -20.840 -16.091 1.00 82.25 91 PRO A N 1
ATOM 713 C CA . PRO A 1 91 ? -5.790 -20.619 -14.829 1.00 82.25 91 PRO A CA 1
ATOM 714 C C . PRO A 1 91 ? -4.945 -21.847 -14.488 1.00 82.25 91 PRO A 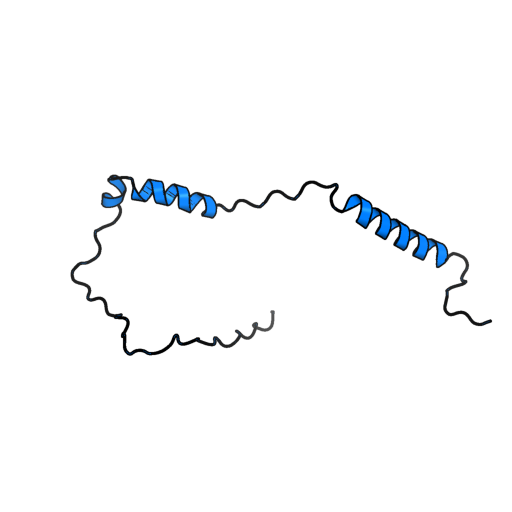C 1
ATOM 716 O O . PRO A 1 91 ? -5.441 -22.974 -14.528 1.00 82.25 91 PRO A O 1
ATOM 719 N N . ARG A 1 92 ? -3.659 -21.643 -14.178 1.00 79.69 92 ARG A N 1
ATOM 720 C CA . ARG A 1 92 ? -2.834 -22.718 -13.618 1.00 79.69 92 ARG A CA 1
ATOM 721 C C . ARG A 1 92 ? -3.454 -23.112 -12.282 1.00 79.69 92 ARG A C 1
ATOM 723 O O . ARG A 1 92 ? -3.563 -22.263 -11.396 1.00 79.69 92 ARG A O 1
ATOM 730 N N . GLU A 1 93 ? -3.849 -24.374 -12.136 1.00 79.62 93 GLU A N 1
ATOM 731 C CA . GLU A 1 93 ? -4.168 -24.923 -10.821 1.00 79.62 93 GLU A CA 1
ATOM 732 C C . GLU A 1 93 ? -2.943 -24.711 -9.932 1.00 79.62 93 GLU A C 1
ATOM 734 O O . GLU A 1 93 ? -1.831 -25.136 -10.258 1.00 79.62 93 GLU A O 1
ATOM 739 N N . ARG A 1 94 ? -3.124 -23.957 -8.844 1.00 76.50 94 ARG A N 1
ATOM 740 C CA . ARG A 1 94 ? -2.076 -23.786 -7.844 1.00 76.50 94 ARG A CA 1
ATOM 741 C C . ARG A 1 94 ? -1.784 -25.187 -7.295 1.00 76.50 94 ARG A C 1
ATOM 743 O O . ARG A 1 94 ? -2.713 -25.783 -6.749 1.00 76.50 94 ARG A O 1
ATOM 750 N N . PRO A 1 95 ? -0.555 -25.721 -7.435 1.00 73.81 95 PRO A N 1
ATOM 751 C CA . PRO A 1 95 ? -0.238 -27.015 -6.852 1.00 73.81 95 PRO A CA 1
ATOM 752 C C . PRO A 1 95 ? -0.548 -26.958 -5.349 1.00 73.81 95 PRO A C 1
ATOM 754 O O . PRO A 1 95 ? -0.253 -25.933 -4.720 1.00 73.81 95 PRO A O 1
ATOM 757 N N . PRO A 1 96 ? -1.195 -27.990 -4.776 1.00 72.88 96 PRO A N 1
ATOM 758 C CA . PRO A 1 96 ? -1.453 -28.027 -3.345 1.00 72.88 96 PRO A CA 1
ATOM 759 C C . PRO A 1 96 ? -0.108 -27.916 -2.629 1.00 72.88 96 PRO A C 1
ATOM 761 O O . PRO A 1 96 ? 0.808 -28.690 -2.902 1.00 72.88 96 PRO A O 1
ATOM 764 N N . GLY A 1 97 ? 0.023 -26.886 -1.792 1.00 71.06 97 GLY A N 1
ATOM 765 C CA . GLY A 1 97 ? 1.256 -26.615 -1.065 1.00 71.06 97 GLY A CA 1
ATOM 766 C C . GLY A 1 97 ? 1.669 -27.834 -0.247 1.00 71.06 97 GLY A C 1
ATOM 767 O O . GLY A 1 97 ? 0.857 -28.375 0.503 1.00 71.06 97 GLY A O 1
ATOM 768 N N . THR A 1 98 ? 2.913 -28.260 -0.445 1.00 50.19 98 THR A N 1
ATOM 769 C CA . THR A 1 98 ? 3.664 -29.141 0.457 1.00 50.19 98 THR A CA 1
ATOM 770 C C . THR A 1 98 ? 4.185 -28.361 1.647 1.00 50.19 98 THR A C 1
ATOM 772 O O . THR A 1 98 ? 4.688 -27.239 1.401 1.00 50.19 98 THR A O 1
#

Secondary structure (DSSP, 8-state):
---SS--STT--HHHHHHHHHHHHHHHHHHTTTSPPPPPPPPTHHHHHHHHHHHHH-TTHHHHSPPP-TTS--------S-PPP----PPPPPPPPP-

pLDDT: mean 81.65, std 9.88, range [50.19, 98.69]

Radius of gyration: 32.22 Å; chains: 1; bounding box: 66×43×82 Å

Sequence (98 aa):
LVTILPHEAGVSWQSHLGGAVAGLIAALLLRLRDPQQAKPRYSWEDEDEDAAWEVSNAEHAMLEPPPPRQVPVLWQRQEDGSENVVLHFSPRERPPGT

Foldseek 3Di:
DDDPDDPDPPDDPVVVVVVVVVVVVCCVVCVPVDDDDDDDDDPVVVVVVVVVVLVPDPCNCVVDDPDDPPDDPPDDDDPPVDDDDDDDDDPDDDPDDD

InterPro domains:
  IPR035952 Rhomboid-like superfamily [SSF144091] (9-35)

Organism: NCBI:txid56460